Protein AF-A0A954WC23-F1 (afdb_monomer_lite)

Foldseek 3Di:
DPDDDDVVNVVVCVVVVFDWDWDQDPVVRDIDTDGDPVVCVVCVVVVPDDVPLQDDDPVLVVLLVVLVVCVVVVNHDPVSVVVNVSSVVSVVVVCCVVPVDPCVVVVVVVVVVVVVVVVD

Secondary structure (DSSP, 8-state):
-PPPPPHHHHHHHHHTTTPPEEEEETTTTEEEEE--HHHHHHHGGGTT--TTSSS--HHHHHHHHHHHHHHHTT---HHHHHHHHHHHHHHHHHHHHHS---HHHHHHHHHHHHHHHTT-

Sequence (120 aa):
MTPKITPEIRKAIDEQHGKPVFVVDADRHQTFVLLTSDDFQRVEPFLGYSPDEGEWTDAKESRRRELIDKDIAGSITSDEKGELAVLDRQGNDHYDKIAPRPIEGVRQLHQELLQKRDHD

Structure (mmCIF, N/CA/C/O backbone):
data_AF-A0A954WC23-F1
#
_entry.id   AF-A0A954WC23-F1
#
loop_
_atom_site.group_PDB
_atom_site.id
_atom_site.type_symbol
_atom_site.label_atom_id
_atom_site.label_alt_id
_atom_site.label_comp_id
_atom_site.label_asym_id
_atom_site.label_entity_id
_atom_site.label_seq_id
_atom_site.pdbx_PDB_ins_code
_atom_site.Cartn_x
_atom_site.Cartn_y
_atom_site.Cartn_z
_atom_site.occupancy
_atom_site.B_iso_or_equiv
_atom_site.auth_seq_id
_atom_site.auth_comp_id
_atom_site.auth_asym_id
_atom_site.auth_atom_id
_atom_site.pdbx_PDB_model_num
ATOM 1 N N . MET A 1 1 ? 16.394 -3.121 -10.762 1.00 33.47 1 MET A N 1
ATOM 2 C CA . MET A 1 1 ? 17.078 -3.049 -12.074 1.00 33.47 1 MET A CA 1
ATOM 3 C C . MET A 1 1 ? 16.085 -2.482 -13.072 1.00 33.47 1 MET A C 1
ATOM 5 O O . MET A 1 1 ? 15.167 -3.189 -13.457 1.00 33.47 1 MET A O 1
ATOM 9 N N . THR A 1 2 ? 16.200 -1.205 -13.422 1.00 34.50 2 THR A N 1
ATOM 10 C CA . THR A 1 2 ? 15.340 -0.585 -14.438 1.00 34.50 2 THR A CA 1
ATOM 11 C C . THR A 1 2 ? 15.754 -1.130 -15.810 1.00 34.50 2 THR A C 1
ATOM 13 O O . THR A 1 2 ? 16.940 -1.026 -16.146 1.00 34.50 2 THR A O 1
ATOM 16 N N . PRO A 1 3 ? 14.853 -1.761 -16.583 1.00 45.88 3 PRO A N 1
ATOM 17 C CA . PRO A 1 3 ? 15.200 -2.271 -17.904 1.00 45.88 3 PRO A CA 1
ATOM 18 C C . PRO A 1 3 ? 15.643 -1.101 -18.788 1.00 45.88 3 PRO A C 1
ATOM 20 O O . PRO A 1 3 ? 14.939 -0.102 -18.926 1.00 45.88 3 PRO A O 1
ATOM 23 N N . LYS A 1 4 ? 16.855 -1.192 -19.341 1.00 49.69 4 LYS A N 1
ATOM 24 C CA . LYS A 1 4 ? 17.382 -0.177 -20.256 1.00 49.69 4 LYS A CA 1
ATOM 25 C C . LYS A 1 4 ? 16.741 -0.382 -21.625 1.00 49.69 4 LYS A C 1
ATOM 27 O O . LYS A 1 4 ? 16.831 -1.473 -22.180 1.00 49.69 4 LYS A O 1
ATOM 32 N N . ILE A 1 5 ? 16.127 0.672 -22.158 1.00 60.12 5 ILE A N 1
ATOM 33 C CA . ILE A 1 5 ? 15.615 0.714 -23.532 1.00 60.12 5 ILE A CA 1
ATOM 34 C C . ILE A 1 5 ? 16.761 0.351 -24.484 1.00 60.12 5 ILE A C 1
ATOM 36 O O . ILE A 1 5 ? 17.829 0.969 -24.442 1.00 60.12 5 ILE A O 1
ATOM 40 N N . THR A 1 6 ? 16.559 -0.668 -25.320 1.00 67.75 6 THR A N 1
ATOM 41 C CA . THR A 1 6 ? 17.542 -1.068 -26.329 1.00 67.75 6 THR A CA 1
ATOM 42 C C . THR A 1 6 ? 17.613 -0.021 -27.449 1.00 67.75 6 THR A C 1
ATOM 44 O O . THR A 1 6 ? 16.628 0.665 -27.737 1.00 67.75 6 THR A O 1
ATOM 47 N N . PRO A 1 7 ? 18.772 0.137 -28.111 1.00 64.31 7 PRO A N 1
ATOM 48 C CA . PRO A 1 7 ? 18.942 1.120 -29.184 1.00 64.31 7 PRO A CA 1
ATOM 49 C C . PRO A 1 7 ? 17.987 0.901 -30.370 1.00 64.31 7 PRO A C 1
ATOM 51 O O . PRO A 1 7 ? 17.615 1.861 -31.038 1.00 64.31 7 PRO A O 1
ATOM 54 N N . GLU A 1 8 ? 17.538 -0.334 -30.596 1.00 65.44 8 GLU A N 1
ATOM 55 C CA . GLU A 1 8 ? 16.550 -0.672 -31.627 1.00 65.44 8 GLU A CA 1
ATOM 56 C C . GLU A 1 8 ? 15.160 -0.111 -31.303 1.00 65.44 8 GLU A C 1
ATOM 58 O O . GLU A 1 8 ? 14.513 0.478 -32.167 1.00 65.44 8 GLU A O 1
ATOM 63 N N . ILE A 1 9 ? 14.741 -0.199 -30.037 1.00 64.62 9 ILE A N 1
ATOM 64 C CA . ILE A 1 9 ? 13.486 0.391 -29.559 1.00 64.62 9 ILE A CA 1
ATOM 65 C C . ILE A 1 9 ? 13.541 1.916 -29.675 1.00 64.62 9 ILE A C 1
ATOM 67 O O . ILE A 1 9 ? 12.577 2.540 -30.109 1.00 64.62 9 ILE A O 1
ATOM 71 N N . ARG A 1 10 ? 14.686 2.525 -29.343 1.00 62.25 10 ARG A N 1
ATOM 72 C CA . ARG A 1 10 ? 14.880 3.975 -29.473 1.00 62.25 10 ARG A CA 1
ATOM 73 C C . ARG A 1 10 ? 14.707 4.443 -30.920 1.00 62.25 10 ARG A C 1
ATOM 75 O O . ARG A 1 10 ? 14.002 5.416 -31.160 1.00 62.25 10 ARG A O 1
ATOM 82 N N . LYS A 1 11 ? 15.287 3.710 -31.873 1.00 65.31 11 LYS A N 1
ATOM 83 C CA . LYS A 1 11 ? 15.141 3.996 -33.304 1.00 65.31 11 LYS A CA 1
ATOM 84 C C . LYS A 1 11 ? 13.687 3.855 -33.774 1.00 65.31 11 LYS A C 1
ATOM 86 O O . LYS A 1 11 ? 13.209 4.711 -34.508 1.00 65.31 11 LYS A O 1
ATOM 91 N N . ALA A 1 12 ? 12.972 2.829 -33.310 1.00 64.69 12 ALA A N 1
ATOM 92 C CA . ALA A 1 12 ? 11.560 2.636 -33.641 1.00 64.69 12 ALA A CA 1
ATOM 93 C C . ALA A 1 12 ? 10.656 3.756 -33.088 1.00 64.69 12 ALA A C 1
ATOM 95 O O . ALA A 1 12 ? 9.704 4.158 -33.752 1.00 64.69 12 ALA A O 1
ATOM 96 N N . ILE A 1 13 ? 10.961 4.289 -31.900 1.00 63.16 13 ILE A N 1
ATOM 97 C CA . ILE A 1 13 ? 10.231 5.424 -31.308 1.00 63.16 13 ILE A CA 1
ATOM 98 C C . ILE A 1 13 ? 10.450 6.706 -32.127 1.00 63.16 13 ILE A C 1
ATOM 100 O O . ILE A 1 13 ? 9.485 7.421 -32.409 1.00 63.16 13 ILE A O 1
ATOM 104 N N . ASP A 1 14 ? 11.692 6.968 -32.545 1.00 66.00 14 ASP A N 1
ATOM 105 C CA . ASP A 1 14 ? 12.033 8.136 -33.367 1.00 66.00 14 ASP A CA 1
ATOM 106 C C . ASP A 1 14 ? 11.369 8.062 -34.759 1.00 66.00 14 ASP A C 1
ATOM 108 O O . ASP A 1 14 ? 10.839 9.060 -35.249 1.00 66.00 14 ASP A O 1
ATOM 112 N N . GLU A 1 15 ? 11.325 6.873 -35.373 1.00 67.19 15 GLU A N 1
ATOM 113 C CA . GLU A 1 15 ? 10.676 6.635 -36.674 1.00 67.19 15 GLU A CA 1
ATOM 114 C C . GLU A 1 15 ? 9.143 6.738 -36.619 1.00 67.19 15 GLU A C 1
ATOM 116 O O . GLU A 1 15 ? 8.506 7.094 -37.611 1.00 67.19 15 GLU A O 1
ATOM 121 N N . GLN A 1 16 ? 8.530 6.455 -35.466 1.00 65.44 16 GLN A N 1
ATOM 122 C CA . GLN A 1 16 ? 7.076 6.516 -35.301 1.00 65.44 16 GLN A CA 1
ATOM 123 C C . GLN A 1 16 ? 6.548 7.885 -34.849 1.00 65.44 16 GLN A C 1
ATOM 125 O O . GLN A 1 16 ? 5.340 8.024 -34.641 1.00 65.44 16 GLN A O 1
ATOM 130 N N . HIS A 1 17 ? 7.408 8.908 -34.756 1.00 58.47 17 HIS A N 1
ATOM 131 C CA . HIS A 1 17 ? 7.030 10.293 -34.442 1.00 58.47 17 HIS A CA 1
ATOM 132 C C . HIS A 1 17 ? 6.127 10.419 -33.199 1.00 58.47 17 HIS A C 1
ATOM 134 O O . HIS A 1 17 ? 5.167 11.189 -33.193 1.00 58.47 17 HIS A O 1
ATOM 140 N N . GLY A 1 18 ? 6.412 9.634 -32.155 1.00 59.78 18 GLY A N 1
ATOM 141 C CA . GLY A 1 18 ? 5.654 9.669 -30.901 1.00 59.78 18 GLY A CA 1
ATOM 142 C C . GLY A 1 18 ? 4.346 8.871 -30.900 1.00 59.78 18 GLY A C 1
ATOM 143 O O . GLY A 1 18 ? 3.576 8.996 -29.959 1.00 59.78 18 GLY A O 1
ATOM 144 N N . LYS A 1 19 ? 4.074 8.035 -31.910 1.00 65.62 19 LYS A N 1
ATOM 145 C CA . LYS A 1 19 ? 2.960 7.075 -31.838 1.00 65.62 19 LYS A CA 1
ATOM 146 C C . LYS A 1 19 ? 3.285 5.913 -30.882 1.00 65.62 19 LYS A C 1
ATOM 148 O O . LYS A 1 19 ? 4.458 5.562 -30.746 1.00 65.62 19 LYS A O 1
ATOM 153 N N . PRO A 1 20 ? 2.268 5.289 -30.254 1.00 67.50 20 PRO A N 1
ATOM 154 C CA . PRO A 1 20 ? 2.461 4.136 -29.378 1.00 67.50 20 PRO A CA 1
ATOM 155 C C . PRO A 1 20 ? 3.183 2.992 -30.095 1.00 67.50 20 PRO A C 1
ATOM 157 O O . PRO A 1 20 ? 2.698 2.493 -31.113 1.00 67.50 20 PRO A O 1
ATOM 160 N N . VAL A 1 21 ? 4.317 2.553 -29.548 1.00 75.25 21 VAL A N 1
ATOM 161 C CA . VAL A 1 21 ? 5.099 1.443 -30.110 1.00 75.25 21 VAL A CA 1
ATOM 162 C C . VAL A 1 21 ? 4.758 0.158 -29.364 1.00 75.25 21 VAL A C 1
ATOM 164 O O . VAL A 1 21 ? 4.897 0.086 -28.146 1.00 75.25 21 VAL A O 1
ATOM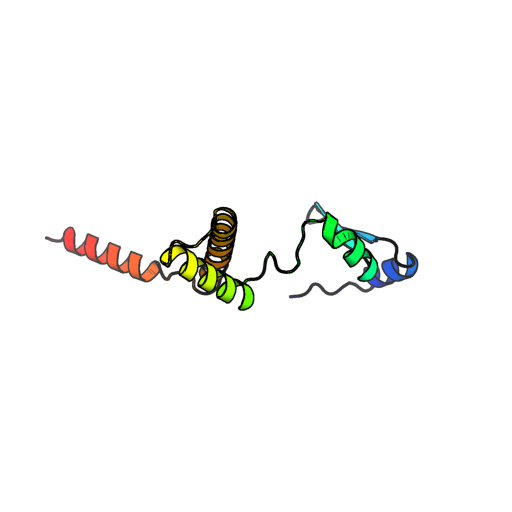 167 N N . PHE A 1 22 ? 4.348 -0.877 -30.094 1.00 73.44 22 PHE A N 1
ATOM 168 C CA . PHE A 1 22 ? 4.085 -2.201 -29.533 1.00 73.44 22 PHE A CA 1
ATOM 169 C C . PHE A 1 22 ? 5.351 -3.055 -29.601 1.00 73.44 22 PHE A C 1
ATOM 171 O O . PHE A 1 22 ? 5.904 -3.274 -30.678 1.00 73.44 22 PHE A O 1
ATOM 178 N N . VAL A 1 23 ? 5.800 -3.553 -28.453 1.00 74.12 23 VAL A N 1
ATOM 179 C CA . VAL A 1 23 ? 6.949 -4.450 -28.326 1.00 74.12 23 VAL A CA 1
ATOM 180 C C . VAL A 1 23 ? 6.444 -5.809 -27.866 1.00 74.12 23 VAL A C 1
ATOM 182 O O . VAL A 1 23 ? 5.917 -5.939 -26.764 1.00 74.12 23 VAL A O 1
ATOM 185 N N . VAL A 1 24 ? 6.596 -6.823 -28.712 1.00 73.12 24 VAL A N 1
ATOM 186 C CA . VAL A 1 24 ? 6.226 -8.203 -28.383 1.00 73.12 24 VAL A CA 1
ATOM 187 C C . VAL A 1 24 ? 7.457 -8.924 -27.849 1.00 73.12 24 VAL A C 1
ATOM 189 O O . VAL A 1 24 ? 8.428 -9.128 -28.573 1.00 73.12 24 VAL A O 1
ATOM 192 N N . ASP A 1 25 ? 7.409 -9.317 -26.582 1.00 71.44 25 ASP A N 1
ATOM 193 C CA . ASP A 1 25 ? 8.339 -10.269 -25.989 1.00 71.44 25 ASP A CA 1
ATOM 194 C C . ASP A 1 25 ? 7.805 -11.681 -26.259 1.00 71.44 25 ASP A C 1
ATOM 196 O O . ASP A 1 25 ? 6.860 -12.156 -25.619 1.00 71.44 25 ASP A O 1
ATOM 200 N N . ALA A 1 26 ? 8.383 -12.326 -27.273 1.00 61.88 26 ALA A N 1
ATOM 201 C CA . ALA A 1 26 ? 7.989 -13.659 -27.712 1.00 61.88 26 ALA A CA 1
ATOM 202 C C . ALA A 1 26 ? 8.347 -14.751 -26.690 1.00 61.88 26 ALA A C 1
ATOM 204 O O . ALA A 1 26 ? 7.630 -15.744 -26.593 1.00 61.88 26 ALA A O 1
ATOM 205 N N . ASP A 1 27 ? 9.401 -14.554 -25.893 1.00 63.72 27 ASP A N 1
ATOM 206 C CA . ASP A 1 27 ? 9.828 -15.526 -24.882 1.00 63.72 27 ASP A CA 1
ATOM 207 C C . ASP A 1 27 ? 8.846 -15.554 -23.708 1.00 63.72 27 ASP A C 1
ATOM 209 O O . ASP A 1 27 ? 8.515 -16.612 -23.166 1.00 63.72 27 ASP A O 1
ATOM 213 N N . ARG A 1 28 ? 8.331 -14.381 -23.327 1.00 65.56 28 ARG A N 1
ATOM 214 C CA . ARG A 1 28 ? 7.397 -14.231 -22.203 1.00 65.56 28 ARG A CA 1
ATOM 215 C C . ARG A 1 28 ? 5.930 -14.200 -22.616 1.00 65.56 28 ARG A C 1
ATOM 217 O O . ARG A 1 28 ? 5.077 -14.143 -21.736 1.00 65.56 28 ARG A O 1
ATOM 224 N N . HIS A 1 29 ? 5.630 -14.254 -23.916 1.00 70.69 29 HIS A N 1
ATOM 225 C CA . HIS A 1 29 ? 4.282 -14.060 -24.468 1.00 70.69 29 HIS A CA 1
ATOM 226 C C . HIS A 1 29 ? 3.625 -12.764 -23.960 1.00 70.69 29 HIS A C 1
ATOM 228 O O . HIS A 1 29 ? 2.427 -12.716 -23.682 1.00 70.69 29 HIS A O 1
ATOM 234 N N . GLN A 1 30 ? 4.424 -11.707 -23.805 1.00 64.56 30 GLN A N 1
ATOM 235 C CA . GLN A 1 30 ? 3.982 -10.421 -23.273 1.00 64.56 30 GLN A CA 1
ATOM 236 C C . GLN A 1 30 ? 4.081 -9.353 -24.354 1.00 64.56 30 GLN A C 1
ATOM 238 O O . GLN A 1 30 ? 5.044 -9.300 -25.110 1.00 64.56 30 GLN A O 1
ATOM 243 N N . THR A 1 31 ? 3.070 -8.492 -24.437 1.00 73.94 31 THR A N 1
ATOM 244 C CA . THR A 1 31 ? 3.094 -7.327 -25.326 1.00 73.94 31 THR A CA 1
ATOM 245 C C . THR A 1 31 ? 3.149 -6.072 -24.475 1.00 73.94 31 THR A C 1
ATOM 247 O O . THR A 1 31 ? 2.264 -5.833 -23.657 1.00 73.94 31 THR A O 1
ATOM 250 N N . PHE A 1 32 ? 4.193 -5.280 -24.670 1.00 73.69 32 PHE A N 1
ATOM 251 C CA . PHE A 1 32 ? 4.397 -3.999 -24.014 1.00 73.69 32 PHE A CA 1
ATOM 252 C C . PHE A 1 32 ? 4.021 -2.875 -24.976 1.00 73.69 32 PHE A C 1
ATOM 254 O O . PHE A 1 32 ? 4.317 -2.948 -26.168 1.00 73.69 32 PHE A O 1
ATOM 261 N N . VAL A 1 33 ? 3.387 -1.824 -24.462 1.00 77.00 33 VAL A N 1
ATOM 262 C CA . VAL A 1 33 ? 3.110 -0.603 -25.224 1.00 77.00 33 VAL A CA 1
ATOM 263 C C . VAL A 1 33 ? 3.989 0.501 -24.667 1.00 77.00 33 VAL A C 1
ATOM 265 O O . VAL A 1 33 ? 3.919 0.818 -23.482 1.00 77.00 33 VAL A O 1
ATOM 268 N N . LEU A 1 34 ? 4.836 1.066 -25.517 1.00 77.31 34 LEU A N 1
ATOM 269 C CA . LEU A 1 34 ? 5.681 2.198 -25.179 1.00 77.31 34 LEU A CA 1
ATOM 270 C C . LEU A 1 34 ? 4.972 3.476 -25.597 1.00 77.31 34 LEU A C 1
ATOM 272 O O . LEU A 1 34 ? 4.636 3.667 -26.767 1.00 77.31 34 LEU A O 1
ATOM 276 N N . LEU A 1 35 ? 4.752 4.333 -24.612 1.00 73.75 35 LEU A N 1
ATOM 277 C CA . LEU A 1 35 ? 4.105 5.625 -24.759 1.00 73.75 35 LEU A CA 1
ATOM 278 C C . LEU A 1 35 ? 5.110 6.721 -24.427 1.00 73.75 35 LEU A C 1
ATOM 280 O O . LEU A 1 35 ? 6.024 6.524 -23.621 1.00 73.75 35 LEU A O 1
ATOM 284 N N . THR A 1 36 ? 4.929 7.888 -25.037 1.00 74.31 36 THR A N 1
ATOM 285 C CA . THR A 1 36 ? 5.603 9.094 -24.560 1.00 74.31 36 THR A CA 1
ATOM 286 C C . THR A 1 36 ? 5.041 9.478 -23.189 1.00 74.31 36 THR A C 1
ATOM 288 O O . THR A 1 36 ? 3.929 9.084 -22.837 1.00 74.31 36 THR A O 1
ATOM 291 N N . SER A 1 37 ? 5.787 10.254 -22.399 1.00 69.50 37 SER A N 1
ATOM 292 C CA . SER A 1 37 ? 5.302 10.697 -21.085 1.00 69.50 37 SER A CA 1
ATOM 293 C C . SER A 1 37 ? 4.003 11.506 -21.180 1.00 69.50 37 SER A C 1
ATOM 295 O O . SER A 1 37 ? 3.152 11.374 -20.308 1.00 69.50 37 SER A O 1
ATOM 297 N N . ASP A 1 38 ? 3.831 12.300 -22.243 1.00 69.56 38 ASP A N 1
ATOM 298 C CA . ASP A 1 38 ? 2.608 13.084 -22.474 1.00 69.56 38 ASP A CA 1
ATOM 299 C C . ASP A 1 38 ? 1.412 12.173 -22.780 1.00 69.56 38 ASP A C 1
ATOM 301 O O . ASP A 1 38 ? 0.349 12.312 -22.178 1.00 69.56 38 ASP A O 1
ATOM 305 N N . ASP A 1 39 ? 1.598 11.179 -23.654 1.00 73.00 39 ASP A N 1
ATOM 306 C CA . ASP A 1 39 ? 0.542 10.216 -23.976 1.00 73.00 39 ASP A CA 1
ATOM 307 C C . ASP A 1 39 ? 0.205 9.323 -22.784 1.00 73.00 39 ASP A C 1
ATOM 309 O O . ASP A 1 39 ? -0.966 9.014 -22.563 1.00 73.00 39 ASP A O 1
ATOM 313 N N . PHE A 1 40 ? 1.210 8.948 -21.986 1.00 73.62 40 PHE A N 1
ATOM 314 C CA . PHE A 1 40 ? 1.007 8.188 -20.760 1.00 73.62 40 PHE A CA 1
ATOM 315 C C . PHE A 1 40 ? 0.118 8.954 -19.778 1.00 73.62 40 PHE A C 1
ATOM 317 O O . PHE A 1 40 ? -0.871 8.390 -19.327 1.00 73.62 40 PHE A O 1
ATOM 324 N N . GLN A 1 41 ? 0.375 10.243 -19.529 1.00 69.31 41 GLN A N 1
ATOM 325 C CA . GLN A 1 41 ? -0.470 11.058 -18.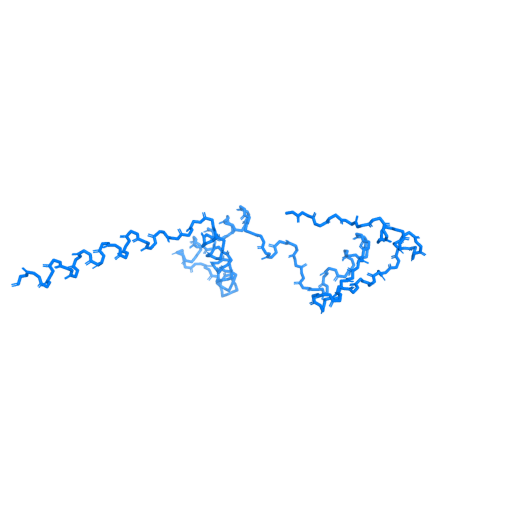640 1.00 69.31 41 GLN A CA 1
ATOM 326 C C . GLN A 1 41 ? -1.925 11.165 -19.113 1.00 69.31 41 GLN A C 1
ATOM 328 O O . GLN A 1 41 ? -2.838 11.308 -18.302 1.00 69.31 41 GLN A O 1
ATOM 333 N N . ARG A 1 42 ? -2.174 11.082 -20.424 1.00 75.00 42 ARG A N 1
ATOM 334 C CA . ARG A 1 42 ? -3.538 1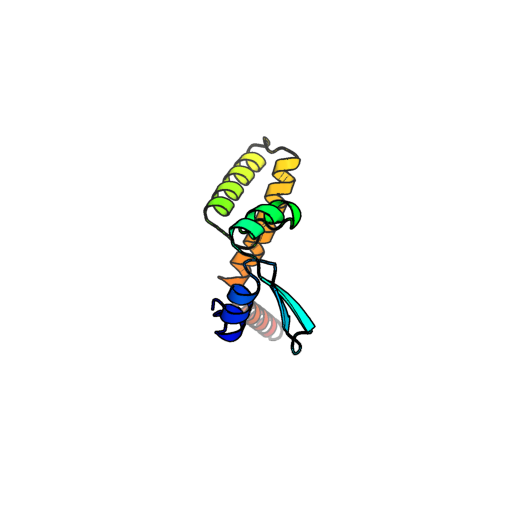1.108 -20.974 1.00 75.00 42 ARG A CA 1
ATOM 335 C C . ARG A 1 42 ? -4.285 9.798 -20.758 1.00 75.00 42 ARG A C 1
ATOM 337 O O . ARG A 1 42 ? -5.506 9.824 -20.617 1.00 75.00 42 ARG A O 1
ATOM 344 N N . VAL A 1 43 ? -3.580 8.665 -20.766 1.00 71.69 43 VAL A N 1
ATOM 345 C CA . VAL A 1 43 ? -4.189 7.335 -20.598 1.00 71.69 43 VAL A CA 1
ATOM 346 C C . VAL A 1 43 ? -4.130 6.818 -19.161 1.00 71.69 43 VAL A C 1
ATOM 348 O O . VAL A 1 43 ? -4.936 5.964 -18.806 1.00 71.69 43 VAL A O 1
ATOM 351 N N . GLU A 1 44 ? -3.242 7.360 -18.325 1.00 65.69 44 GLU A N 1
ATOM 352 C CA . GLU A 1 44 ? -3.059 7.025 -16.905 1.00 65.69 44 GLU A CA 1
ATOM 353 C C . GLU A 1 44 ? -4.388 6.946 -16.124 1.00 65.69 44 GLU A C 1
ATOM 355 O O . GLU A 1 44 ? -4.619 5.919 -15.480 1.00 65.69 44 GLU A O 1
ATOM 360 N N . PRO A 1 45 ? -5.339 7.900 -16.257 1.00 65.81 45 PRO A N 1
ATOM 361 C CA . PRO A 1 45 ? -6.609 7.843 -15.527 1.00 65.81 45 PRO A CA 1
ATOM 362 C C . PRO A 1 45 ? -7.504 6.666 -15.939 1.00 65.81 45 PRO A C 1
ATOM 364 O O . PRO A 1 45 ? -8.379 6.252 -15.182 1.00 65.81 45 PRO A O 1
ATOM 367 N N . PHE A 1 46 ? -7.311 6.133 -17.148 1.00 65.38 46 PHE A N 1
ATOM 368 C CA . PHE A 1 46 ? -8.114 5.047 -17.712 1.00 65.38 46 PHE A CA 1
ATOM 369 C C . PHE A 1 46 ? -7.510 3.666 -17.459 1.00 65.38 46 PHE A C 1
ATOM 371 O O . PHE A 1 46 ? -8.208 2.662 -17.584 1.00 65.38 46 PHE A O 1
ATOM 378 N N . LEU A 1 47 ? -6.225 3.604 -17.109 1.00 66.00 47 LEU A N 1
ATOM 379 C CA . LEU A 1 47 ? -5.527 2.351 -16.829 1.00 66.00 47 LEU A CA 1
ATOM 380 C C . LEU A 1 47 ? -5.746 1.862 -15.394 1.00 66.00 47 LEU A C 1
ATOM 382 O O . LEU A 1 47 ? -5.324 0.753 -15.075 1.00 66.00 47 LEU A O 1
ATOM 386 N N . GLY A 1 48 ? -6.387 2.671 -14.538 1.00 54.72 48 GLY A N 1
ATOM 387 C CA . GLY A 1 48 ? -6.551 2.359 -13.116 1.00 54.72 48 GLY A CA 1
ATOM 388 C C . GLY A 1 48 ? -5.211 2.107 -12.423 1.00 54.72 48 GLY A C 1
ATOM 389 O O . GLY A 1 48 ? -5.167 1.371 -11.450 1.00 54.72 48 GLY A O 1
ATOM 390 N N . TYR A 1 49 ? -4.127 2.652 -12.984 1.00 43.00 49 TYR A N 1
ATOM 391 C CA . TYR A 1 49 ? -2.767 2.501 -12.498 1.00 43.00 49 TYR A CA 1
ATOM 392 C C . TYR A 1 49 ? -2.389 3.818 -11.842 1.00 43.00 49 TYR A C 1
ATOM 394 O O . TYR A 1 49 ? -2.001 4.762 -12.528 1.00 43.00 49 TYR A O 1
ATOM 402 N N . SER A 1 50 ? -2.523 3.897 -10.521 1.00 53.75 50 SER A N 1
ATOM 403 C CA . SER A 1 50 ? -1.805 4.932 -9.786 1.00 53.75 50 SER A CA 1
ATOM 404 C C . SER A 1 50 ? -0.371 4.428 -9.597 1.00 53.75 50 SER A C 1
ATOM 406 O O . SER A 1 50 ? -0.187 3.352 -9.029 1.00 53.75 50 SER A O 1
ATOM 408 N N . PRO A 1 51 ? 0.673 5.153 -10.039 1.00 50.59 51 PRO A N 1
ATOM 409 C CA . PRO A 1 51 ? 2.068 4.727 -9.867 1.00 50.59 51 PRO A CA 1
ATOM 410 C C . PRO A 1 51 ? 2.458 4.509 -8.394 1.00 50.59 51 PRO A C 1
ATOM 412 O O . PRO A 1 51 ? 3.453 3.849 -8.111 1.00 50.59 51 PRO A O 1
ATOM 415 N N . ASP A 1 52 ? 1.638 5.010 -7.470 1.00 53.03 52 ASP A N 1
ATOM 416 C CA . ASP A 1 52 ? 1.750 4.829 -6.027 1.00 53.03 52 ASP A CA 1
ATOM 417 C C . ASP A 1 52 ? 1.096 3.530 -5.513 1.00 53.03 52 ASP A C 1
ATOM 419 O O . ASP A 1 52 ? 1.324 3.151 -4.378 1.00 53.03 52 ASP A O 1
ATOM 423 N N . GLU A 1 53 ? 0.278 2.791 -6.273 1.00 54.78 53 GLU A N 1
ATOM 424 C CA . GLU A 1 53 ? -0.506 1.667 -5.715 1.00 54.78 53 GLU A CA 1
ATOM 425 C C . GLU A 1 53 ? 0.339 0.462 -5.276 1.00 54.78 53 GLU A C 1
ATOM 427 O O . GLU A 1 53 ? -0.066 -0.262 -4.366 1.00 54.78 53 GLU A O 1
ATOM 432 N N . GLY A 1 54 ? 1.526 0.261 -5.856 1.00 56.34 54 GLY A N 1
ATOM 433 C CA . GLY A 1 54 ? 2.359 -0.921 -5.600 1.00 56.34 54 GLY A CA 1
ATOM 434 C C . GLY A 1 54 ? 3.501 -0.742 -4.595 1.00 56.34 54 GLY A C 1
ATOM 435 O O . GLY A 1 54 ? 3.970 -1.734 -4.033 1.00 56.34 54 GLY A O 1
ATOM 436 N N . GLU A 1 55 ? 3.969 0.486 -4.364 1.00 69.81 55 GLU A N 1
ATOM 437 C CA . GLU A 1 55 ? 5.109 0.754 -3.481 1.00 69.81 55 GLU A CA 1
ATOM 438 C C . GLU A 1 55 ? 4.616 1.182 -2.093 1.00 69.81 55 GLU A C 1
ATOM 440 O O . GLU A 1 55 ? 3.653 1.938 -1.951 1.00 69.81 55 GLU A O 1
ATOM 445 N N . TRP A 1 56 ? 5.218 0.627 -1.042 1.00 83.12 56 TRP A N 1
ATOM 446 C CA . TRP A 1 56 ? 4.921 1.026 0.330 1.00 83.12 56 TRP A CA 1
ATOM 447 C C . TRP A 1 56 ? 5.740 2.269 0.661 1.00 83.12 56 TRP A C 1
ATOM 449 O O . TRP A 1 56 ? 6.968 2.222 0.610 1.00 83.12 56 TRP A O 1
ATOM 459 N N . THR A 1 57 ? 5.066 3.373 0.972 1.00 85.88 57 THR A N 1
ATOM 460 C CA . THR A 1 57 ? 5.692 4.682 1.192 1.00 85.88 57 THR A CA 1
ATOM 461 C C . THR A 1 57 ? 5.410 5.198 2.601 1.00 85.88 57 THR A C 1
ATOM 463 O O . THR A 1 57 ? 4.419 4.823 3.233 1.00 85.88 57 THR A O 1
ATOM 466 N N . ASP A 1 58 ? 6.241 6.122 3.088 1.00 84.06 58 ASP A N 1
ATOM 467 C CA . ASP A 1 58 ? 6.038 6.768 4.395 1.00 84.06 58 ASP A CA 1
ATOM 468 C C . ASP A 1 58 ? 4.707 7.533 4.476 1.00 84.06 58 ASP A C 1
ATOM 470 O O . ASP A 1 58 ? 4.115 7.663 5.552 1.00 84.06 58 ASP A O 1
ATOM 474 N N . ALA A 1 59 ? 4.209 8.021 3.336 1.00 86.69 59 ALA A N 1
ATOM 475 C CA . ALA A 1 59 ? 2.905 8.663 3.233 1.00 86.69 59 ALA A CA 1
ATOM 476 C C . ALA A 1 59 ? 1.765 7.665 3.498 1.00 86.69 59 ALA A C 1
ATOM 478 O O . ALA A 1 59 ? 0.869 7.964 4.287 1.00 86.69 59 ALA A O 1
ATOM 479 N N . LYS A 1 60 ? 1.834 6.458 2.918 1.00 86.88 60 LYS A N 1
ATOM 480 C CA . LYS A 1 60 ? 0.876 5.372 3.184 1.00 86.88 60 LYS A CA 1
ATOM 481 C C . LYS A 1 60 ? 0.927 4.894 4.629 1.00 86.88 60 LYS A C 1
ATOM 483 O O . LYS A 1 60 ? -0.122 4.701 5.234 1.00 86.88 60 LYS A O 1
ATOM 488 N N . GLU A 1 61 ? 2.121 4.758 5.203 1.00 89.06 61 GLU A N 1
ATOM 489 C CA . GLU A 1 61 ? 2.271 4.375 6.612 1.00 89.06 61 GLU A CA 1
ATOM 490 C C . GLU A 1 61 ? 1.729 5.461 7.556 1.00 89.06 61 GLU A C 1
ATOM 492 O O . GLU A 1 61 ? 1.089 5.163 8.564 1.00 89.06 61 GLU A O 1
ATOM 497 N N . SER A 1 62 ? 1.934 6.738 7.226 1.00 90.69 62 SER A N 1
ATOM 498 C CA . SER A 1 62 ? 1.356 7.852 7.988 1.00 90.69 62 SER A CA 1
ATOM 499 C C . SER A 1 62 ? -0.169 7.856 7.895 1.00 90.69 62 SER A C 1
ATOM 501 O O . SER A 1 62 ? -0.843 7.937 8.921 1.00 90.69 62 SER A O 1
ATOM 503 N N . ARG A 1 63 ? -0.717 7.660 6.690 1.00 92.94 63 ARG A N 1
ATOM 504 C CA . ARG A 1 63 ? -2.162 7.557 6.465 1.00 92.94 63 ARG A CA 1
ATOM 505 C C . ARG A 1 63 ? -2.777 6.371 7.204 1.00 92.94 63 ARG A C 1
ATOM 507 O O . ARG A 1 63 ? -3.813 6.511 7.846 1.00 92.94 63 ARG A O 1
ATOM 514 N N . ARG A 1 64 ? -2.117 5.214 7.173 1.00 93.25 64 ARG A N 1
ATOM 515 C CA . ARG A 1 64 ? -2.529 4.025 7.919 1.00 93.25 64 ARG A CA 1
ATOM 516 C C . ARG A 1 64 ? -2.608 4.304 9.421 1.00 93.25 64 ARG A C 1
ATOM 518 O O . ARG A 1 64 ? -3.600 3.936 10.043 1.00 93.25 64 ARG A O 1
ATOM 525 N N . ARG A 1 65 ? -1.610 4.982 9.999 1.00 94.38 65 ARG A N 1
ATOM 526 C CA . ARG A 1 65 ? -1.622 5.367 11.423 1.00 94.38 65 ARG A CA 1
ATOM 527 C C . ARG A 1 65 ? -2.784 6.297 11.768 1.00 94.38 65 ARG A C 1
ATOM 529 O O . ARG A 1 65 ? -3.481 6.033 12.739 1.00 94.38 65 ARG A O 1
ATOM 536 N N . GLU A 1 66 ? -3.056 7.305 10.942 1.00 94.62 66 GLU A N 1
ATOM 537 C CA . GLU A 1 66 ? -4.216 8.190 11.139 1.00 94.62 66 GLU A CA 1
ATOM 538 C C . GLU A 1 66 ? -5.546 7.422 11.143 1.00 94.62 66 GLU A C 1
ATOM 540 O O . GLU A 1 66 ? -6.436 7.711 11.943 1.00 94.62 66 GLU A O 1
ATOM 545 N N . LEU A 1 67 ? -5.695 6.444 10.245 1.00 94.44 67 LEU A N 1
ATOM 546 C CA . LEU A 1 67 ? -6.899 5.618 10.167 1.00 94.44 67 LEU A CA 1
ATOM 547 C C . LEU A 1 67 ? -7.036 4.680 11.371 1.00 94.44 67 LEU A C 1
ATOM 549 O O . LEU A 1 67 ? -8.141 4.520 11.882 1.00 94.44 67 LEU A O 1
ATOM 553 N N . ILE A 1 68 ? -5.933 4.113 11.864 1.00 94.31 68 ILE A N 1
ATOM 554 C CA . ILE A 1 68 ? -5.923 3.315 13.099 1.00 94.31 68 ILE A CA 1
ATOM 555 C C . ILE A 1 68 ? -6.329 4.177 14.296 1.00 94.31 68 ILE A C 1
ATOM 557 O O . ILE A 1 68 ? -7.173 3.761 15.086 1.00 94.31 68 ILE A O 1
ATOM 561 N N . ASP A 1 69 ? -5.791 5.392 14.410 1.00 95.94 69 ASP A N 1
ATOM 562 C CA . ASP A 1 69 ? -6.155 6.312 15.489 1.00 95.94 69 ASP A CA 1
ATOM 563 C C . ASP A 1 69 ? -7.655 6.651 15.448 1.00 95.94 69 ASP A C 1
ATOM 565 O O . ASP A 1 69 ? -8.318 6.682 16.488 1.00 95.94 69 ASP A O 1
ATOM 569 N N . LYS A 1 70 ? -8.224 6.837 14.249 1.00 93.06 70 LYS A N 1
ATOM 570 C CA . LYS A 1 70 ? -9.671 7.032 14.060 1.00 93.06 70 LYS A CA 1
ATOM 571 C C . LYS A 1 70 ? -10.499 5.793 14.402 1.00 93.06 70 LYS A C 1
ATOM 573 O O . LYS A 1 70 ? -11.574 5.943 14.982 1.00 93.06 70 LYS A O 1
ATOM 578 N N . ASP A 1 71 ? -10.032 4.593 14.060 1.00 94.06 71 ASP A N 1
ATOM 579 C CA . ASP A 1 71 ? -10.707 3.333 14.407 1.00 94.06 71 ASP A CA 1
ATOM 580 C C . ASP A 1 71 ? -10.725 3.127 15.928 1.00 94.06 71 ASP A C 1
ATOM 582 O O . ASP A 1 71 ? -11.784 2.881 16.506 1.00 94.06 71 ASP A O 1
ATOM 586 N N . ILE A 1 72 ? -9.593 3.370 16.600 1.00 94.19 72 ILE A N 1
ATOM 587 C CA . ILE A 1 72 ? -9.478 3.339 18.067 1.00 94.19 72 ILE A CA 1
ATOM 588 C C . ILE A 1 72 ? -10.388 4.391 18.713 1.00 94.19 72 ILE A C 1
ATOM 590 O O . ILE A 1 72 ? -11.046 4.112 19.716 1.00 94.19 72 ILE A O 1
ATOM 594 N N . ALA A 1 73 ? -10.454 5.594 18.139 1.00 94.56 73 ALA A N 1
ATOM 595 C CA . ALA A 1 73 ? -11.340 6.659 18.602 1.00 94.56 73 ALA A CA 1
ATOM 596 C C . ALA A 1 73 ? -12.828 6.412 18.274 1.00 94.56 73 ALA A C 1
ATOM 598 O O . ALA A 1 73 ? -13.681 7.177 18.726 1.00 94.56 73 ALA A O 1
ATOM 599 N N . GLY A 1 74 ? -13.154 5.381 17.484 1.00 93.12 74 GLY A N 1
ATOM 600 C CA . GLY A 1 74 ? -14.515 5.077 17.037 1.00 93.12 74 GLY A CA 1
ATOM 601 C C . GLY A 1 74 ? -15.101 6.102 16.060 1.00 93.12 74 GLY A C 1
ATOM 602 O O . GLY A 1 74 ? -16.320 6.173 15.912 1.00 93.12 74 GLY A O 1
ATOM 603 N N . SER A 1 75 ? -14.259 6.915 15.417 1.00 95.31 75 SER A N 1
ATOM 604 C CA . SER A 1 75 ? -14.658 7.979 14.485 1.00 95.31 75 SER A CA 1
ATOM 605 C C . SER A 1 75 ? -14.425 7.628 13.013 1.00 95.31 75 SER A C 1
ATOM 607 O O . SER A 1 75 ? -14.723 8.444 12.141 1.00 95.31 75 SER A O 1
ATOM 609 N N . ILE A 1 76 ? -13.912 6.427 12.728 1.00 94.38 76 ILE A N 1
ATOM 610 C CA . ILE A 1 76 ? -13.675 5.951 11.364 1.00 94.38 76 ILE A CA 1
ATOM 611 C C . ILE A 1 76 ? -14.991 5.726 10.606 1.00 94.38 76 ILE A C 1
ATOM 613 O O . ILE A 1 76 ? -15.949 5.136 11.114 1.00 94.38 76 ILE A O 1
ATOM 617 N N . THR A 1 77 ? -15.038 6.183 9.360 1.00 91.56 77 THR A N 1
ATOM 618 C CA . THR A 1 77 ? -16.164 5.940 8.452 1.00 91.56 77 THR A CA 1
ATOM 619 C C . THR A 1 77 ? -16.059 4.574 7.764 1.00 91.56 77 THR A C 1
ATOM 621 O O . THR A 1 77 ? -15.024 3.909 7.791 1.00 91.56 77 THR A O 1
ATOM 624 N N . SER A 1 78 ? -17.143 4.123 7.122 1.00 87.31 78 SER A N 1
ATOM 625 C CA . SER A 1 78 ? -17.134 2.842 6.393 1.00 87.31 78 SER A CA 1
ATOM 626 C C . SER A 1 78 ? -16.165 2.845 5.206 1.00 87.31 78 SER A C 1
ATOM 628 O O . SER A 1 78 ? -15.495 1.840 4.973 1.00 87.31 78 SER A O 1
ATOM 630 N N . ASP A 1 79 ? -16.043 3.975 4.508 1.00 81.12 79 ASP A N 1
ATOM 631 C CA . ASP A 1 79 ? -15.118 4.125 3.380 1.00 81.12 79 ASP A CA 1
ATOM 632 C C . ASP A 1 79 ? -13.660 4.116 3.858 1.00 81.12 79 ASP A C 1
ATOM 634 O O . ASP A 1 79 ? -12.829 3.382 3.326 1.00 81.12 79 ASP A O 1
ATOM 638 N N . GLU A 1 80 ? -13.365 4.842 4.939 1.00 84.44 80 GLU A N 1
ATOM 639 C CA . GLU A 1 80 ? -12.046 4.847 5.584 1.00 84.44 80 GLU A CA 1
ATOM 640 C C . GLU A 1 80 ? -11.654 3.469 6.131 1.00 84.44 80 GLU A C 1
ATOM 642 O O . GLU A 1 80 ? -10.482 3.101 6.129 1.00 84.44 80 GLU A O 1
ATOM 647 N N . LYS A 1 81 ? -12.627 2.664 6.564 1.00 87.12 81 LYS A N 1
ATOM 648 C CA . LYS A 1 81 ? -12.377 1.282 6.980 1.00 87.12 81 LYS A CA 1
ATOM 649 C C . LYS A 1 81 ? -11.992 0.389 5.798 1.00 87.12 81 LYS A C 1
ATOM 651 O O . LYS A 1 81 ? -11.145 -0.493 5.945 1.00 87.12 81 LYS A O 1
ATOM 656 N N . GLY A 1 82 ? -12.594 0.623 4.631 1.00 84.56 82 GLY A N 1
ATOM 657 C CA . GLY A 1 82 ? -12.185 -0.008 3.377 1.00 84.56 82 GLY A CA 1
ATOM 658 C C . GLY A 1 82 ? -10.764 0.396 2.978 1.00 84.56 82 GLY A C 1
ATOM 659 O O . GLY A 1 82 ? -9.954 -0.467 2.643 1.00 84.56 82 GLY A O 1
ATOM 660 N N . GLU A 1 83 ? -10.440 1.685 3.094 1.00 88.00 83 GLU A N 1
ATOM 661 C CA . GLU A 1 83 ? -9.093 2.222 2.864 1.00 88.00 83 GLU A CA 1
ATOM 662 C C . GLU A 1 83 ? -8.056 1.572 3.797 1.00 88.00 83 GLU A C 1
ATOM 664 O O . GLU A 1 83 ? -7.022 1.083 3.337 1.00 88.00 83 GLU A O 1
ATOM 669 N N . LEU A 1 84 ? -8.361 1.482 5.095 1.00 90.06 84 LEU A N 1
ATOM 670 C CA . LEU A 1 84 ? -7.491 0.853 6.087 1.00 90.06 84 LEU A CA 1
ATOM 671 C C . LEU A 1 84 ? -7.219 -0.621 5.757 1.00 90.06 84 LEU A C 1
ATOM 673 O O . LEU A 1 84 ? -6.071 -1.051 5.809 1.00 90.06 84 LEU A O 1
ATOM 677 N N . ALA A 1 85 ? -8.237 -1.381 5.341 1.00 88.00 85 ALA A N 1
ATOM 678 C CA . ALA A 1 85 ? -8.066 -2.785 4.963 1.00 88.00 85 ALA A CA 1
ATOM 679 C C . ALA A 1 85 ? -7.133 -2.966 3.749 1.00 88.00 85 ALA A C 1
ATOM 681 O O . ALA A 1 85 ? -6.357 -3.925 3.688 1.00 88.00 85 ALA A O 1
ATOM 682 N N . VAL A 1 86 ? -7.187 -2.044 2.784 1.00 87.00 86 VAL A N 1
ATOM 683 C CA . VAL A 1 86 ? -6.279 -2.044 1.628 1.00 87.00 86 VAL A CA 1
ATOM 684 C C . VAL A 1 86 ? -4.850 -1.716 2.065 1.00 87.00 86 VAL A C 1
ATOM 686 O O . VAL A 1 86 ? -3.919 -2.428 1.679 1.00 87.00 86 VAL A O 1
ATOM 689 N N . LEU A 1 87 ? -4.672 -0.694 2.907 1.00 89.56 87 LEU A N 1
ATOM 690 C CA . LEU A 1 87 ? -3.362 -0.301 3.432 1.00 89.56 87 LEU A CA 1
ATOM 691 C C . LEU A 1 87 ? -2.741 -1.386 4.321 1.00 89.56 87 LEU A C 1
ATOM 693 O O . LEU A 1 87 ? -1.550 -1.654 4.201 1.00 89.56 87 LEU A O 1
ATOM 697 N N . ASP A 1 88 ? -3.528 -2.066 5.155 1.00 89.38 88 ASP A N 1
ATOM 698 C CA . ASP A 1 88 ? -3.058 -3.193 5.970 1.00 89.38 88 ASP A CA 1
ATOM 699 C C . ASP A 1 88 ? -2.518 -4.333 5.106 1.00 89.38 88 ASP A C 1
ATOM 701 O O . ASP A 1 88 ? -1.466 -4.904 5.403 1.00 89.38 88 ASP A O 1
ATOM 705 N N . ARG A 1 89 ? -3.210 -4.657 4.008 1.00 86.69 89 ARG A N 1
ATOM 706 C CA . ARG A 1 89 ? -2.754 -5.689 3.072 1.00 86.69 89 ARG A CA 1
ATOM 707 C C . ARG A 1 89 ? -1.436 -5.296 2.407 1.00 86.69 89 ARG A C 1
ATOM 709 O O . ARG A 1 89 ? -0.501 -6.090 2.412 1.00 86.69 89 ARG A O 1
ATOM 716 N N . GLN A 1 90 ? -1.354 -4.077 1.874 1.00 86.75 90 GLN A N 1
ATOM 717 C CA . GLN A 1 90 ? -0.138 -3.572 1.229 1.00 86.75 90 GLN A CA 1
ATOM 718 C C . GLN A 1 90 ? 1.045 -3.509 2.206 1.00 86.75 90 GLN A C 1
ATOM 720 O O . GLN A 1 90 ? 2.165 -3.869 1.842 1.00 86.75 90 GLN A O 1
ATOM 725 N N . GLY A 1 91 ? 0.791 -3.103 3.453 1.00 85.62 91 GLY A N 1
ATOM 726 C CA . GLY A 1 91 ? 1.794 -3.052 4.511 1.00 85.62 91 GLY A CA 1
ATOM 727 C C . GLY A 1 91 ? 2.308 -4.440 4.862 1.00 85.62 91 GLY A C 1
ATOM 728 O O . GLY A 1 91 ? 3.516 -4.658 4.870 1.00 85.62 91 GLY A O 1
ATOM 729 N N . ASN A 1 92 ? 1.412 -5.407 5.073 1.00 85.06 92 ASN A N 1
ATOM 730 C CA . ASN A 1 92 ? 1.800 -6.794 5.338 1.00 85.06 92 ASN A CA 1
ATOM 731 C C . ASN A 1 92 ? 2.643 -7.380 4.198 1.00 85.06 92 ASN A C 1
ATOM 733 O O . ASN A 1 92 ? 3.712 -7.927 4.457 1.00 85.06 92 ASN A O 1
ATOM 737 N N . ASP A 1 93 ? 2.224 -7.185 2.945 1.00 83.56 93 ASP A N 1
ATOM 738 C CA . ASP A 1 93 ? 2.973 -7.647 1.771 1.00 83.56 93 ASP A CA 1
ATOM 739 C C . ASP A 1 93 ? 4.366 -6.995 1.673 1.00 83.56 93 ASP A C 1
ATOM 741 O O . ASP A 1 93 ? 5.307 -7.599 1.147 1.00 83.56 93 ASP A O 1
ATOM 745 N N . HIS A 1 94 ? 4.520 -5.757 2.149 1.00 82.88 94 HIS A N 1
ATOM 746 C CA . HIS A 1 94 ? 5.812 -5.083 2.236 1.00 82.88 94 HIS A CA 1
ATOM 747 C C . HIS A 1 94 ? 6.673 -5.648 3.374 1.00 82.88 94 HIS A C 1
ATOM 749 O O . HIS A 1 94 ? 7.813 -6.052 3.128 1.00 82.88 94 HIS A O 1
ATOM 755 N N . TYR A 1 95 ? 6.133 -5.735 4.593 1.00 79.44 95 TYR A N 1
ATOM 756 C CA . TYR A 1 95 ? 6.851 -6.232 5.771 1.00 79.44 95 TYR A CA 1
ATOM 757 C C . TYR A 1 95 ? 7.273 -7.696 5.634 1.00 79.44 95 TYR A C 1
ATOM 759 O O . TYR A 1 95 ? 8.393 -8.031 6.016 1.00 79.44 95 TYR A O 1
ATOM 767 N N . ASP A 1 96 ? 6.456 -8.546 5.012 1.00 80.12 96 ASP A N 1
ATOM 768 C CA . ASP A 1 96 ? 6.813 -9.943 4.745 1.00 80.12 96 ASP A CA 1
ATOM 769 C C . ASP A 1 96 ? 8.025 -10.071 3.801 1.00 80.12 96 ASP A C 1
ATOM 771 O O . ASP A 1 96 ? 8.780 -11.041 3.894 1.00 80.12 96 ASP A O 1
ATOM 775 N N . LYS A 1 97 ? 8.265 -9.084 2.922 1.00 76.69 97 LYS A N 1
ATOM 776 C CA . LYS A 1 97 ? 9.442 -9.048 2.033 1.00 76.69 97 LYS A CA 1
ATOM 777 C C . LYS A 1 97 ? 10.698 -8.539 2.740 1.00 76.69 97 LYS A C 1
ATOM 779 O O . LYS A 1 97 ? 11.780 -9.063 2.485 1.00 76.69 97 LYS A O 1
ATOM 784 N N . ILE A 1 98 ? 10.575 -7.503 3.575 1.00 75.19 98 ILE A N 1
ATOM 785 C CA . ILE A 1 98 ? 11.732 -6.825 4.194 1.00 75.19 98 ILE A CA 1
ATOM 786 C C . ILE A 1 98 ? 12.149 -7.431 5.536 1.00 75.19 98 ILE A C 1
ATOM 788 O O . ILE A 1 98 ? 13.318 -7.365 5.908 1.00 75.19 98 ILE A O 1
ATOM 792 N N . ALA A 1 99 ? 11.208 -8.047 6.245 1.00 68.31 99 ALA A N 1
ATOM 793 C CA . ALA A 1 99 ? 11.424 -8.731 7.508 1.00 68.31 99 ALA A CA 1
ATOM 794 C C . ALA A 1 99 ? 10.700 -10.087 7.489 1.00 68.31 99 ALA A C 1
ATOM 796 O O . ALA A 1 99 ? 9.749 -10.291 8.252 1.00 68.31 99 ALA A O 1
ATOM 797 N N . PRO A 1 100 ? 11.144 -11.036 6.636 1.00 64.69 100 PRO A N 1
ATOM 798 C CA . PRO A 1 100 ? 10.613 -12.389 6.659 1.00 64.69 100 PRO A CA 1
ATOM 799 C C . PRO A 1 100 ? 10.741 -12.921 8.082 1.00 64.69 100 PRO A C 1
ATOM 801 O O . PRO A 1 100 ? 11.836 -12.924 8.654 1.00 64.69 100 PRO A O 1
ATOM 804 N N . ARG A 1 101 ? 9.623 -13.328 8.691 1.00 61.12 101 ARG A N 1
ATOM 805 C CA . ARG A 1 101 ? 9.651 -13.791 10.081 1.00 61.12 101 ARG A CA 1
ATOM 806 C C . ARG A 1 101 ? 10.630 -14.966 10.167 1.00 61.12 101 ARG A C 1
ATOM 808 O O . ARG A 1 101 ? 10.463 -15.923 9.408 1.00 61.12 101 ARG A O 1
ATOM 815 N N . PRO A 1 102 ? 11.612 -14.958 11.083 1.00 64.69 102 PRO A N 1
ATOM 816 C CA . PRO A 1 102 ? 12.451 -16.121 11.320 1.00 64.69 102 PRO A CA 1
ATOM 817 C C . PRO A 1 102 ? 11.618 -17.182 12.056 1.00 64.69 102 PRO A C 1
ATOM 819 O O . PRO A 1 102 ? 11.742 -17.393 13.258 1.00 64.69 102 PRO A O 1
ATOM 822 N N . ILE A 1 103 ? 10.729 -17.866 11.326 1.00 63.53 103 ILE A N 1
ATOM 823 C CA . ILE A 1 103 ? 9.948 -19.008 11.835 1.00 63.53 103 ILE A CA 1
ATOM 824 C C . ILE A 1 103 ? 10.889 -20.183 12.144 1.00 63.53 103 ILE A C 1
ATOM 826 O O . ILE A 1 103 ? 10.515 -21.127 12.826 1.00 63.53 103 ILE A O 1
ATOM 830 N N . GLU A 1 104 ? 12.126 -20.132 11.658 1.00 63.12 104 GLU A N 1
ATOM 831 C CA . GLU A 1 104 ? 13.139 -21.161 11.856 1.00 63.12 104 GLU A CA 1
ATOM 832 C C . GLU A 1 104 ? 13.488 -21.351 13.338 1.00 63.12 104 GLU A C 1
ATOM 834 O O . GLU A 1 104 ? 13.459 -22.481 13.821 1.00 63.12 104 GLU A O 1
ATOM 839 N N . GLY A 1 105 ? 13.660 -20.261 14.096 1.00 65.81 105 GLY A N 1
ATOM 840 C CA . GLY A 1 105 ? 13.883 -20.337 15.546 1.00 65.81 105 GLY A CA 1
ATOM 841 C C . GLY A 1 105 ? 12.665 -20.871 16.311 1.00 65.81 105 GLY A C 1
ATOM 842 O O . GLY A 1 105 ? 12.804 -21.655 17.245 1.00 65.81 105 GLY A O 1
ATOM 843 N N . VAL A 1 106 ? 11.451 -20.522 15.870 1.00 72.50 106 VAL A N 1
ATOM 844 C CA . VAL A 1 106 ? 10.197 -21.028 16.462 1.00 72.50 106 VAL A CA 1
ATOM 845 C C . VAL A 1 106 ? 9.993 -22.516 16.148 1.00 72.50 106 VAL A C 1
ATOM 847 O O . VAL A 1 106 ? 9.543 -23.276 17.004 1.00 72.50 106 VAL A O 1
ATOM 850 N N . ARG A 1 107 ? 10.360 -22.960 14.939 1.00 70.25 107 ARG A N 1
ATOM 851 C CA . ARG A 1 107 ? 10.325 -24.373 14.531 1.00 70.25 107 ARG A CA 1
ATOM 852 C C . ARG A 1 107 ? 11.335 -25.209 15.309 1.00 70.25 107 ARG A C 1
ATOM 854 O O . ARG A 1 107 ? 10.968 -26.292 15.757 1.00 70.25 107 ARG A O 1
ATOM 861 N N . GLN A 1 108 ? 12.557 -24.707 15.491 1.00 75.38 108 GLN A N 1
ATOM 862 C CA . GLN A 1 108 ? 13.583 -25.367 16.303 1.00 75.38 108 GLN A CA 1
ATOM 863 C C . GLN A 1 108 ? 13.115 -25.524 17.753 1.00 75.38 108 GLN A C 1
ATOM 865 O O . GLN A 1 108 ? 13.110 -26.637 18.270 1.00 75.38 108 GLN A O 1
ATOM 870 N N . LEU A 1 109 ? 12.596 -24.455 18.366 1.00 79.12 109 LEU A N 1
ATOM 871 C CA . LEU A 1 109 ? 12.069 -24.510 19.732 1.00 79.12 109 LEU A CA 1
ATOM 872 C C . LEU A 1 109 ? 10.902 -25.505 19.874 1.00 79.12 109 LEU A C 1
ATOM 874 O O . LEU A 1 109 ? 10.842 -26.261 20.841 1.00 79.12 109 LEU A O 1
ATOM 878 N N . HIS A 1 110 ? 9.982 -25.543 18.906 1.00 82.62 110 HIS A N 1
ATOM 879 C CA . HIS A 1 110 ? 8.884 -26.514 18.902 1.00 82.62 110 HIS A CA 1
ATOM 880 C C . HIS A 1 110 ? 9.390 -27.964 18.815 1.00 82.62 110 HIS A C 1
ATOM 882 O O . HIS A 1 110 ? 8.892 -28.830 19.531 1.00 82.62 110 HIS A O 1
ATOM 888 N N . GLN A 1 111 ? 10.401 -28.229 17.980 1.00 81.56 111 GLN A N 1
ATOM 889 C CA . GLN A 1 111 ? 11.017 -29.554 17.875 1.00 81.56 111 GLN A CA 1
ATOM 890 C C . GLN A 1 111 ? 11.734 -29.966 19.165 1.00 81.56 111 GLN A C 1
ATOM 892 O O . GLN A 1 111 ? 11.570 -31.102 19.605 1.00 81.56 111 GLN A O 1
ATOM 897 N N . GLU A 1 112 ? 12.472 -29.056 19.803 1.00 84.50 112 GLU A N 1
ATOM 898 C CA . GLU A 1 112 ? 13.134 -29.324 21.086 1.00 84.50 112 GLU A CA 1
ATOM 899 C C . GLU A 1 112 ? 12.134 -29.652 22.202 1.00 84.50 112 GLU A C 1
ATOM 901 O O . GLU A 1 112 ? 12.373 -30.547 23.014 1.00 84.50 112 GLU A O 1
ATOM 906 N N . LEU A 1 113 ? 10.997 -28.952 22.243 1.00 86.81 113 LEU A N 1
ATOM 907 C CA . LEU A 1 113 ? 9.944 -29.201 23.230 1.00 86.81 113 LEU A CA 1
ATOM 908 C C . LEU A 1 113 ? 9.240 -30.546 23.011 1.00 86.81 113 LEU A C 1
ATOM 910 O O . LEU A 1 113 ? 8.918 -31.216 23.990 1.00 86.81 113 LEU A O 1
ATOM 914 N N . LEU A 1 114 ? 9.031 -30.964 21.758 1.00 87.44 114 LEU A N 1
ATOM 915 C CA . LEU A 1 114 ? 8.507 -32.298 21.446 1.00 87.44 114 LEU A CA 1
ATOM 916 C C . LEU A 1 114 ? 9.494 -33.397 21.863 1.00 87.44 114 LEU A C 1
ATOM 918 O O . LEU A 1 114 ? 9.108 -34.328 22.559 1.00 87.44 114 LEU A O 1
ATOM 922 N N . GLN A 1 115 ? 10.780 -33.241 21.534 1.00 84.94 115 GLN A N 1
ATOM 923 C CA . GLN A 1 115 ? 11.815 -34.216 21.902 1.00 84.94 115 GLN A CA 1
ATOM 924 C C . GLN A 1 115 ? 11.981 -34.370 23.418 1.00 84.94 115 GLN A C 1
ATOM 926 O O . GLN A 1 115 ? 12.207 -35.477 23.895 1.00 84.94 115 GLN A O 1
ATOM 931 N N . LYS A 1 116 ? 11.850 -33.282 24.188 1.00 76.81 116 LYS A N 1
ATOM 932 C CA . LYS A 1 116 ? 11.885 -33.343 25.659 1.00 76.81 116 LYS A CA 1
ATOM 933 C C . LYS A 1 116 ? 10.651 -34.006 26.263 1.00 76.81 116 LYS A C 1
ATOM 935 O O . LYS A 1 116 ? 10.755 -34.579 27.337 1.00 76.81 116 LYS A O 1
ATOM 940 N N . ARG A 1 117 ? 9.499 -33.918 25.598 1.00 71.12 117 ARG A N 1
ATOM 941 C CA . ARG A 1 117 ? 8.235 -34.488 26.075 1.00 71.12 117 ARG A CA 1
ATOM 942 C C . ARG A 1 117 ? 8.125 -35.994 25.821 1.00 71.12 117 ARG A C 1
ATOM 944 O O . ARG A 1 117 ? 7.423 -36.662 26.564 1.00 71.12 117 ARG A O 1
ATOM 951 N N . ASP A 1 118 ? 8.820 -36.505 24.808 1.00 60.50 118 ASP A N 1
ATOM 952 C CA . ASP A 1 118 ? 8.872 -37.938 24.485 1.00 60.50 118 ASP A CA 1
ATOM 953 C C . ASP A 1 118 ? 9.978 -38.698 25.258 1.00 60.50 118 ASP A C 1
ATOM 955 O O . ASP A 1 118 ? 10.144 -39.903 25.066 1.00 60.50 118 ASP A O 1
ATOM 959 N N . HIS A 1 119 ? 10.765 -38.006 26.096 1.00 57.19 119 HIS A N 1
ATOM 960 C CA . HIS A 1 119 ? 11.872 -38.577 26.884 1.00 57.19 119 HIS A CA 1
ATOM 961 C C . HIS A 1 119 ? 11.604 -38.627 28.404 1.00 57.19 119 HIS A C 1
ATOM 963 O O . HIS A 1 119 ? 12.525 -38.935 29.163 1.00 57.19 119 HIS A O 1
ATOM 969 N N . ASP A 1 120 ? 10.366 -38.336 28.818 1.00 47.81 120 ASP A N 1
ATOM 970 C CA . ASP A 1 120 ? 9.775 -38.577 30.149 1.00 47.81 120 ASP A CA 1
ATOM 971 C C . ASP A 1 120 ? 8.701 -39.678 30.028 1.00 47.81 120 ASP A C 1
ATOM 973 O O . ASP A 1 120 ? 8.543 -40.479 30.979 1.00 47.81 120 ASP A O 1
#

pLDDT: mean 74.17, std 13.83, range [33.47, 95.94]

Radius of gyration: 24.07 Å; chains: 1; bounding box: 36×52×67 Å

=== Feature glossary ===
Feature key, reading from the visual/contextual features back to the raw sequence:

Rendered structure images. Structure images are PyMOL renders from six orthogonal camera directions. Cartoon representation draws helices as coils and strands as arrows; sticks shows the backbone as bonds; surface shows the solvent-excluded envelope. Rainbow coloring maps sequence position to hue (blue→red, N→C); chain coloring assigns a distinct color per polypeptide.

Contact-map, Ramachandran, and PAE plots. Three diagnostic plots accompany the record. The Cα contact map visualizes the tertiary structure as a 2D adjacency matrix (8 Å cutoff, sequence-local contacts suppressed). The Ramachandran plot shows the distribution of backbone (φ, ψ) torsions, with points in the α and β basins reflecting secondary structure content. The PAE plot shows AlphaFold's inter-residue confidence as a color matrix.

InterPro / GO / CATH / organism. The annotation block draws on four external resources. InterPro: which protein families and domains the sequence belongs to. GO: standardized terms for what the protein does, what process it participates in, and where in the cell it acts. CATH: which structural fold it has in the CATH hierarchy. Organism: the species of origin.

Nearest PDB structures. Structural nearest neighbors (via Foldseek easy-search vs the PDB). Reported per hit: target PDB id, E-value, and alignment TM-score. A TM-score above ~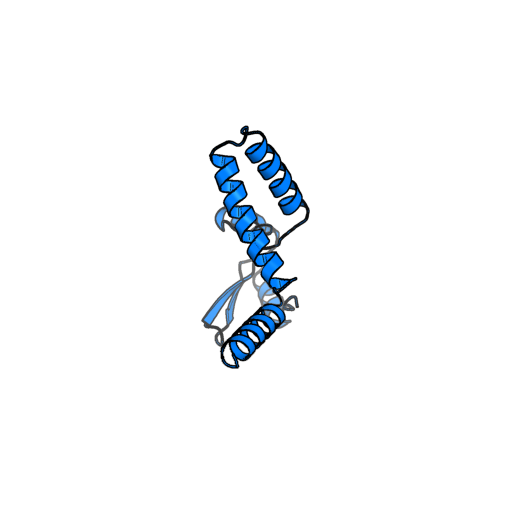0.5 is the conventional threshold for 'same fold'.

Predicted aligned error. Predicted aligned error is AlphaFold's pairwise confidence. Unlike pLDDT (per-residue), PAE is per-residue-pair and captures whether two parts of the structure are correctly placed relative to each other. Units are ångströms of expected positional error.

Solvent-accessible surface area. SASA measures how much of the protein is reachable by solvent. It is computed by rolling a water-sized probe over the atomic surface and summing the exposed area (Å²). Per-residue SASA distinguishes core (buried, low SASA) from surface (exposed, high SASA) residues; total SASA is a whole-molecule size measure.

B-factor. Crystallographic B-factors measure how much each atom's electron density is smeared out, in Å². They rise in mobile loops and surface residues and fall in the buried interior. In AlphaFold models this column is repurposed to hold pLDDT instead.

pLDDT. For AlphaFold models, the B-factor field carries pLDDT — the model's own estimate of local accuracy on a 0–100 scale. Regions with pLDDT<50 should be treated as essentially unmodeled; they often correspond to intrinsically disordered segments.

Backbone torsions (φ/ψ). φ (phi) and ψ (psi) are the two rotatable backbone dihedrals per residue: φ is the C(i-1)–N–Cα–C torsion, ψ is the N–Cα–C–N(i+1) torsion, both in degrees on (−180°, 180°]. α-helical residues cluster near (−60°, −45°); β-strand residues near (−120°, +130°). A Ramachandran plot is simply a scatter of (φ, ψ) for every residue.

Radius of gyration, Cα contacts, bounding box. Radius of gyration (Rg) is the root-mean-square distance of Cα atoms from their centroid — a single number for overall size and compactness. A globular domain of N residues has Rg ≈ 2.2·N^0.38 Å; an extended or disordered cha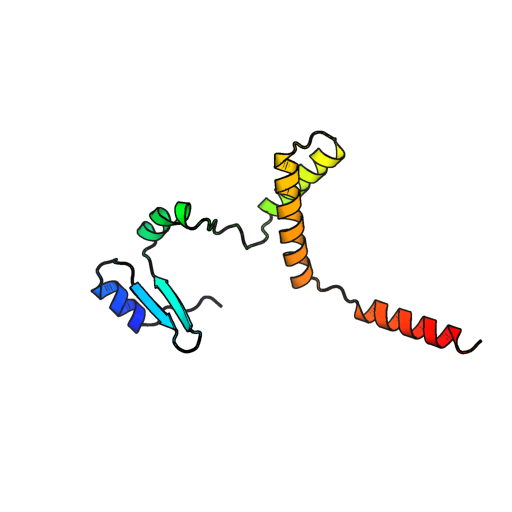in has a much larger Rg. The Cα contact count is the number of residue pairs whose Cα atoms are within 8 Å and are more than four positions apart in sequence — a standard proxy for tertiary packing density. The bounding box is the smallest axis-aligned box enclosing all Cα atoms.

Secondary structure (3-state, P-SEA). Three-state secondary structure (P-SEA) collapses the eight DSSP classes into helix (a), strand (b), and coil (c). P-SEA assigns these from Cα geometry alone — distances and angles — without requiring backbone oxygens, so it works on any Cα trace.

Secondary structure (8-state, DSSP). Secondary structure is the local, repeating backbone conformation. DSSP classifies it into eight states by reading the hydrogen-bond network: three helix types (H, G, I), two β types (E, B), two non-regular types (T, S), and unstructured coil (-).

Foldseek 3Di. The Foldseek 3Di string encodes local tertiary geometry as a 20-letter alphabet — one character per residue — derived from the relative positions of nearby Cα atoms. Unlike the amino-acid sequence, 3Di is a direct function of the 3D structure, so two proteins with the same fold have similar 3Di strings even at low sequence identity.

mmCIF coordinates. Structure coordinates are given as an mmCIF _atom_site loop: one row per atom with element, residue name, chain id, sequence number, and x/y/z position in Å. Only the four main-chain atoms per residue are included here; side chains are omitted to keep the record compact.

Sequence. This is the polypeptide sequence — one letter per residue, N-terminus first. Len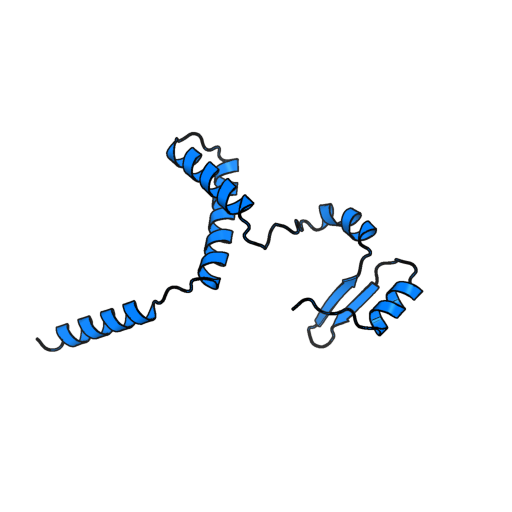gth ranges from a few dozen residues for small domains to over a thousand for large multi-domain proteins.